Protein AF-A0A7S4CHE3-F1 (afdb_monomer_lite)

Structure (mmCIF, N/CA/C/O backbone):
data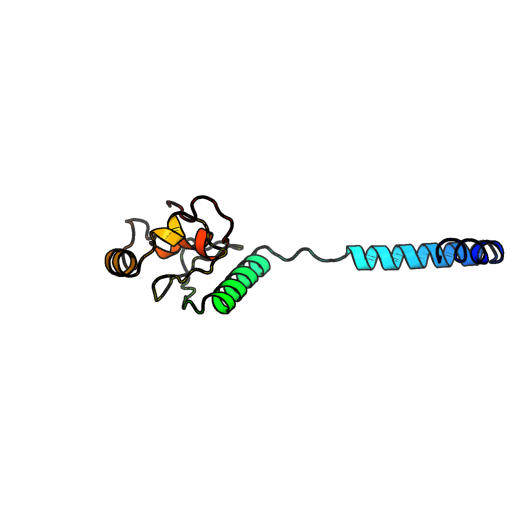_AF-A0A7S4CHE3-F1
#
_entry.id   AF-A0A7S4CHE3-F1
#
loop_
_atom_site.group_PDB
_atom_site.id
_atom_site.type_symbol
_atom_site.label_atom_id
_atom_site.label_alt_id
_atom_site.label_comp_id
_atom_site.label_asym_id
_atom_site.label_entity_id
_atom_site.label_seq_id
_atom_site.pdbx_PDB_ins_code
_atom_site.Cartn_x
_atom_site.Cartn_y
_atom_site.Cartn_z
_atom_site.occupancy
_atom_site.B_iso_or_equiv
_atom_site.auth_seq_id
_atom_site.auth_comp_id
_atom_site.auth_asym_id
_atom_site.auth_atom_id
_atom_site.pdbx_PDB_model_num
ATOM 1 N N . ASN A 1 1 ? 11.985 -9.119 -46.114 1.00 49.50 1 ASN A N 1
ATOM 2 C CA . ASN A 1 1 ? 12.737 -9.043 -47.382 1.00 49.50 1 ASN A CA 1
ATOM 3 C C . ASN A 1 1 ? 13.775 -7.912 -47.360 1.00 49.50 1 ASN A C 1
ATOM 5 O O . ASN A 1 1 ? 13.962 -7.250 -48.361 1.00 49.50 1 ASN A O 1
ATOM 9 N N . THR A 1 2 ? 14.442 -7.668 -46.224 1.00 52.94 2 THR A N 1
ATOM 10 C CA . THR A 1 2 ? 15.271 -6.458 -46.008 1.00 52.94 2 THR A CA 1
ATOM 11 C C . THR A 1 2 ? 16.638 -6.748 -45.377 1.00 52.94 2 THR A C 1
ATOM 13 O O . THR A 1 2 ? 17.459 -5.849 -45.261 1.00 52.94 2 THR A O 1
ATOM 16 N N . MET A 1 3 ? 16.927 -7.999 -44.996 1.00 41.25 3 MET A N 1
ATOM 17 C CA . MET A 1 3 ? 18.236 -8.383 -44.439 1.00 41.25 3 MET A CA 1
ATOM 18 C C . MET A 1 3 ? 19.296 -8.672 -45.516 1.00 41.25 3 MET A C 1
ATOM 20 O O . MET A 1 3 ? 20.483 -8.542 -45.241 1.00 41.25 3 MET A O 1
ATOM 24 N N . SER A 1 4 ? 18.898 -9.034 -46.742 1.00 48.47 4 SER A N 1
ATOM 25 C CA . SER A 1 4 ? 19.832 -9.342 -47.840 1.00 48.47 4 SER A CA 1
ATOM 26 C C . SER A 1 4 ? 20.372 -8.100 -48.557 1.00 48.47 4 SER A C 1
ATOM 28 O O . SER A 1 4 ? 21.458 -8.149 -49.130 1.00 48.47 4 SER A O 1
ATOM 30 N N . GLU A 1 5 ? 19.647 -6.979 -48.517 1.00 46.66 5 GLU A N 1
ATOM 31 C CA . GLU A 1 5 ? 20.079 -5.720 -49.147 1.00 46.66 5 GLU A CA 1
ATOM 32 C C . GLU A 1 5 ? 21.126 -4.977 -48.303 1.00 46.66 5 GLU A C 1
ATOM 34 O O . GLU A 1 5 ? 22.018 -4.338 -48.854 1.00 46.66 5 GLU A O 1
ATOM 39 N N . LEU A 1 6 ? 21.112 -5.152 -46.977 1.00 48.91 6 LEU A N 1
ATOM 40 C CA . LEU A 1 6 ? 22.117 -4.575 -46.074 1.00 48.91 6 LEU A CA 1
ATOM 41 C C . LEU A 1 6 ? 23.508 -5.208 -46.243 1.00 48.91 6 LEU A C 1
ATOM 43 O O . LEU A 1 6 ? 24.519 -4.534 -46.059 1.00 48.91 6 LEU A O 1
ATOM 47 N N . THR A 1 7 ? 23.588 -6.484 -46.630 1.00 51.47 7 THR A N 1
ATOM 48 C CA . THR A 1 7 ? 24.875 -7.173 -46.827 1.00 51.47 7 THR A CA 1
ATOM 49 C C . THR A 1 7 ? 25.555 -6.840 -48.156 1.00 51.47 7 THR A C 1
ATOM 51 O O . THR A 1 7 ? 26.772 -6.970 -48.259 1.00 51.47 7 THR A O 1
ATOM 54 N N . GLY A 1 8 ? 24.799 -6.390 -49.165 1.00 47.22 8 GLY A N 1
ATOM 55 C CA . GLY A 1 8 ? 25.334 -6.086 -50.498 1.00 47.22 8 GLY A CA 1
ATOM 56 C C . GLY A 1 8 ? 26.111 -4.768 -50.577 1.00 47.22 8 GLY A C 1
ATOM 57 O O . GLY A 1 8 ? 27.060 -4.660 -51.353 1.00 47.22 8 GLY A O 1
ATOM 58 N N . ASP A 1 9 ? 25.751 -3.784 -49.749 1.00 50.94 9 ASP A N 1
ATOM 59 C CA . ASP A 1 9 ? 26.285 -2.416 -49.842 1.00 50.94 9 ASP A CA 1
ATOM 60 C C . ASP A 1 9 ? 27.501 -2.160 -48.923 1.00 50.94 9 ASP A C 1
ATOM 62 O O . ASP A 1 9 ? 28.269 -1.215 -49.107 1.00 50.94 9 ASP A O 1
ATOM 66 N N . MET A 1 10 ? 27.754 -3.056 -47.961 1.00 51.41 10 MET A N 1
ATOM 67 C CA . MET A 1 10 ? 28.945 -3.004 -47.098 1.00 51.41 10 MET A CA 1
ATOM 68 C C . MET A 1 10 ? 30.234 -3.452 -47.811 1.00 51.41 10 MET A C 1
ATOM 70 O O . MET A 1 10 ? 31.327 -3.136 -47.349 1.00 51.41 10 MET A O 1
ATOM 74 N N . ALA A 1 11 ? 30.131 -4.151 -48.948 1.00 53.94 11 ALA A N 1
ATOM 75 C CA . ALA A 1 11 ? 31.276 -4.721 -49.666 1.00 53.94 11 ALA A CA 1
ATOM 76 C C . ALA A 1 11 ? 32.020 -3.728 -50.590 1.00 53.94 11 ALA A C 1
ATOM 78 O O . ALA A 1 11 ? 33.064 -4.077 -51.138 1.00 53.94 11 ALA A O 1
ATOM 79 N N . LYS A 1 12 ? 31.511 -2.499 -50.780 1.00 56.22 12 LYS A N 1
ATOM 80 C CA . LYS A 1 12 ? 32.117 -1.478 -51.667 1.00 56.22 12 LYS A CA 1
ATOM 81 C C . LYS A 1 12 ? 32.738 -0.283 -50.942 1.00 56.22 12 LYS A C 1
ATOM 83 O O . LYS A 1 12 ? 33.346 0.567 -51.592 1.00 56.22 12 LYS A O 1
ATOM 88 N N . LYS A 1 13 ? 32.598 -0.184 -49.619 1.00 55.81 13 LYS A N 1
ATOM 89 C CA . LYS A 1 13 ? 33.171 0.927 -48.849 1.00 55.81 13 LYS A CA 1
ATOM 90 C C . LYS A 1 13 ? 34.625 0.603 -48.472 1.00 55.81 13 LYS A C 1
ATOM 92 O O . LYS A 1 13 ? 34.885 -0.494 -47.979 1.00 55.81 13 LYS A O 1
ATOM 97 N N . PRO A 1 14 ? 35.586 1.523 -48.673 1.00 63.34 14 PRO A N 1
ATOM 98 C CA . PRO A 1 14 ? 36.961 1.304 -48.241 1.00 63.34 14 PRO A CA 1
ATOM 99 C C . PRO A 1 14 ? 37.011 1.070 -46.723 1.00 63.34 14 PRO A C 1
ATOM 101 O O . PRO A 1 14 ? 36.347 1.771 -45.960 1.00 63.34 14 PRO A O 1
ATOM 104 N N . VAL A 1 15 ? 37.813 0.086 -46.296 1.00 61.44 15 VAL A N 1
ATOM 105 C CA . VAL A 1 15 ? 37.929 -0.419 -44.908 1.00 61.44 15 VAL A CA 1
ATOM 106 C C . VAL A 1 15 ? 37.967 0.679 -43.821 1.00 61.44 15 VAL A C 1
ATOM 108 O O . VAL A 1 15 ? 37.305 0.506 -42.797 1.00 61.44 15 VAL A O 1
ATOM 111 N N . PRO A 1 16 ? 38.642 1.832 -44.015 1.00 60.81 16 PRO A N 1
ATOM 112 C CA . PRO A 1 16 ? 38.642 2.917 -43.029 1.00 60.81 16 PRO A CA 1
ATOM 113 C C . PRO A 1 16 ? 37.259 3.534 -42.761 1.00 60.81 16 PRO A C 1
ATOM 115 O O . PRO A 1 16 ? 36.967 3.929 -41.636 1.00 60.81 16 PRO A O 1
ATOM 118 N N . ILE A 1 17 ? 36.386 3.598 -43.771 1.00 68.88 17 ILE A N 1
ATOM 119 C CA . ILE A 1 17 ? 35.029 4.152 -43.637 1.00 68.88 17 ILE A CA 1
ATOM 120 C C . ILE A 1 17 ? 34.152 3.207 -42.813 1.00 68.88 17 ILE A C 1
ATOM 122 O O . ILE A 1 17 ? 33.389 3.659 -41.961 1.00 68.88 17 ILE A O 1
ATOM 126 N N . LEU A 1 18 ? 34.308 1.897 -43.020 1.00 67.94 18 LEU A N 1
ATOM 127 C CA . LEU A 1 18 ? 33.573 0.882 -42.271 1.00 67.94 18 LEU A CA 1
ATOM 128 C C . LEU A 1 18 ? 33.947 0.902 -40.781 1.00 67.94 18 LEU A C 1
ATOM 130 O O . LEU A 1 18 ? 33.066 0.803 -39.932 1.00 67.94 18 LEU A O 1
ATOM 134 N N . MET A 1 19 ? 35.230 1.098 -40.455 1.00 69.94 19 MET A N 1
ATOM 135 C CA . MET A 1 19 ? 35.659 1.188 -39.055 1.00 69.94 19 MET A CA 1
ATOM 136 C C . MET A 1 19 ? 35.120 2.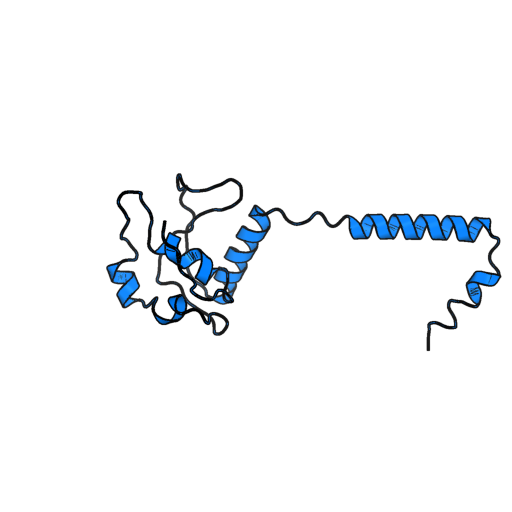429 -38.343 1.00 69.94 19 MET A C 1
ATOM 138 O O . MET A 1 19 ? 34.682 2.321 -37.202 1.00 69.94 19 MET A O 1
ATOM 142 N N . ASN A 1 20 ? 35.051 3.577 -39.019 1.00 78.31 20 ASN A N 1
ATOM 143 C CA . ASN A 1 20 ? 34.450 4.783 -38.441 1.00 78.31 20 ASN A CA 1
ATOM 144 C C . ASN A 1 20 ? 32.945 4.615 -38.176 1.00 78.31 20 ASN A C 1
ATOM 146 O O . ASN A 1 20 ? 32.429 5.092 -37.166 1.00 78.31 20 ASN A O 1
ATOM 150 N N . GLU A 1 21 ? 32.237 3.918 -39.065 1.00 80.50 21 GLU A N 1
ATOM 151 C CA . GLU A 1 21 ? 30.806 3.644 -38.913 1.00 80.50 21 GLU A CA 1
ATOM 152 C C . GLU A 1 21 ? 30.543 2.633 -37.780 1.00 80.50 21 GLU A C 1
ATOM 154 O O . GLU A 1 21 ? 29.618 2.824 -36.992 1.00 80.50 21 GLU A O 1
ATOM 159 N N . ILE A 1 22 ? 31.413 1.629 -37.608 1.00 78.38 22 ILE A N 1
ATOM 160 C CA . ILE A 1 22 ? 31.377 0.702 -36.465 1.00 78.38 22 ILE A CA 1
ATOM 161 C C . ILE A 1 22 ? 31.608 1.438 -35.139 1.00 78.38 22 ILE A C 1
ATOM 163 O O . ILE A 1 22 ? 30.882 1.189 -34.177 1.00 78.38 22 ILE A O 1
ATOM 167 N N . GLU A 1 23 ? 32.581 2.347 -35.066 1.00 82.75 23 GLU A N 1
ATOM 168 C CA . GLU A 1 23 ? 32.835 3.124 -33.845 1.00 82.75 23 GLU A CA 1
ATOM 169 C C . GLU A 1 23 ? 31.680 4.089 -33.527 1.00 82.75 23 GLU A C 1
ATOM 171 O O . GLU A 1 23 ? 31.292 4.211 -32.363 1.00 82.75 23 GLU A O 1
ATOM 176 N N . ARG A 1 24 ? 31.035 4.686 -34.544 1.00 82.56 24 ARG A N 1
ATOM 177 C CA . ARG A 1 24 ? 29.812 5.487 -34.351 1.00 82.56 24 ARG A CA 1
ATOM 178 C C . ARG A 1 24 ? 28.663 4.642 -33.800 1.00 82.56 24 ARG A C 1
ATOM 180 O O . ARG A 1 24 ? 28.040 5.028 -32.816 1.00 82.56 24 ARG A O 1
ATOM 187 N N . LEU A 1 25 ? 28.420 3.468 -34.382 1.00 82.06 25 LEU A N 1
ATOM 188 C CA . LEU A 1 25 ? 27.361 2.556 -33.938 1.00 82.06 25 LEU A CA 1
ATOM 189 C C . LEU A 1 25 ? 27.616 2.016 -32.523 1.00 82.06 25 LEU A C 1
ATOM 191 O O . LEU A 1 25 ? 26.679 1.859 -31.741 1.00 82.06 25 LEU A O 1
ATOM 195 N N . LYS A 1 26 ? 28.879 1.769 -32.151 1.00 82.19 26 LYS A N 1
ATOM 196 C CA . LYS A 1 26 ? 29.246 1.422 -30.769 1.00 82.19 26 LYS A CA 1
ATOM 197 C C . LYS A 1 26 ? 28.987 2.579 -29.803 1.00 82.19 26 LYS A C 1
ATOM 199 O O . LYS A 1 26 ? 28.490 2.328 -28.707 1.00 82.19 26 LYS A O 1
ATOM 204 N N . ALA A 1 27 ? 29.291 3.818 -30.197 1.00 79.94 27 ALA A N 1
ATOM 205 C CA . ALA A 1 27 ? 29.029 5.006 -29.385 1.00 79.94 27 ALA A CA 1
ATOM 206 C C . ALA A 1 27 ? 27.520 5.256 -29.196 1.00 79.94 27 ALA A C 1
ATOM 208 O O . ALA A 1 27 ? 27.076 5.513 -28.079 1.00 79.94 27 ALA A O 1
ATOM 209 N N . GLU A 1 28 ? 26.720 5.094 -30.253 1.00 79.94 28 GLU A N 1
ATOM 210 C CA . GLU A 1 28 ? 25.255 5.169 -30.192 1.00 79.94 28 GLU A CA 1
ATOM 211 C C . GLU A 1 28 ? 24.675 4.061 -29.292 1.00 79.94 28 GLU A C 1
ATOM 213 O O . GLU A 1 28 ? 23.845 4.334 -28.426 1.00 79.94 28 GLU A O 1
ATOM 218 N N . LEU A 1 29 ? 25.168 2.821 -29.405 1.00 72.81 29 LEU A N 1
ATOM 219 C CA . LEU A 1 29 ? 24.751 1.716 -28.533 1.00 72.81 29 LEU A CA 1
ATOM 220 C C . LEU A 1 29 ? 25.134 1.951 -27.061 1.00 72.81 29 LEU A C 1
ATOM 222 O O . LEU A 1 29 ? 24.387 1.563 -26.163 1.00 72.81 29 LEU A O 1
ATOM 226 N N . ALA A 1 30 ? 26.286 2.573 -26.800 1.00 72.81 30 ALA A N 1
ATOM 227 C CA . ALA A 1 30 ? 26.703 2.948 -25.451 1.00 72.81 30 ALA A CA 1
ATOM 228 C C . ALA A 1 30 ? 25.806 4.049 -24.861 1.00 72.81 30 ALA A C 1
ATOM 230 O O . ALA A 1 30 ? 25.460 3.973 -23.684 1.00 72.81 30 ALA A O 1
ATOM 231 N N . ALA A 1 31 ? 25.369 5.014 -25.677 1.00 70.31 31 ALA A N 1
ATOM 232 C CA . ALA A 1 31 ? 24.422 6.049 -25.266 1.00 70.31 31 ALA A CA 1
ATOM 233 C C . ALA A 1 31 ? 23.026 5.476 -24.957 1.00 70.31 31 ALA A C 1
ATOM 235 O O . ALA A 1 31 ? 22.408 5.875 -23.976 1.00 70.31 31 ALA A O 1
ATOM 236 N N . VAL A 1 32 ? 22.562 4.486 -25.730 1.00 65.06 32 VAL A N 1
ATOM 237 C CA . VAL A 1 32 ? 21.277 3.797 -25.486 1.00 65.06 32 VAL A CA 1
ATOM 238 C C . VAL A 1 32 ? 21.331 2.896 -24.245 1.00 65.06 32 VAL A C 1
ATOM 240 O O . VAL A 1 32 ? 20.354 2.791 -23.513 1.00 65.06 32 VAL A O 1
ATOM 243 N N . LYS A 1 33 ? 22.476 2.267 -23.947 1.00 58.19 33 LYS A N 1
ATOM 244 C CA . LYS A 1 33 ? 22.667 1.481 -22.709 1.00 58.19 33 LYS A CA 1
ATOM 245 C C . LYS A 1 33 ? 22.856 2.344 -21.455 1.00 58.19 33 LYS A C 1
ATOM 247 O O . LYS A 1 33 ? 22.879 1.800 -20.354 1.00 58.19 33 LYS A O 1
ATOM 252 N N . GLY A 1 34 ? 22.985 3.660 -21.621 1.00 54.03 34 GLY A N 1
ATOM 253 C CA . GLY A 1 34 ? 23.088 4.652 -20.555 1.00 54.03 34 GLY A CA 1
ATOM 254 C C . GLY A 1 34 ? 21.748 5.048 -19.930 1.00 54.03 34 GLY A C 1
ATOM 255 O O . GLY A 1 34 ? 21.652 6.137 -19.372 1.00 54.03 34 GLY A O 1
ATOM 256 N N . GLU A 1 35 ? 20.710 4.211 -20.016 1.00 55.62 35 GLU A N 1
ATOM 257 C CA . GLU A 1 35 ? 19.491 4.411 -19.230 1.00 55.62 35 GLU A CA 1
ATOM 258 C C .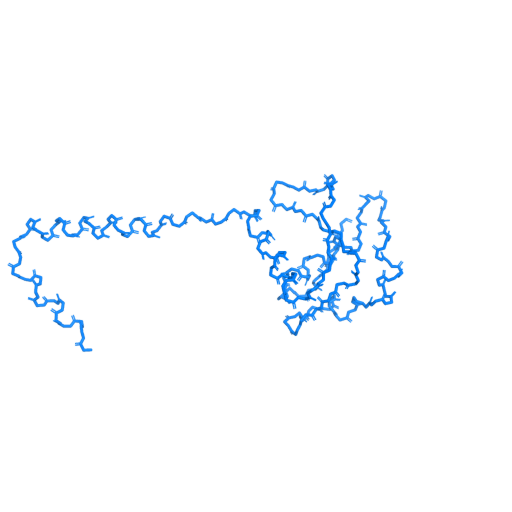 GLU A 1 35 ? 19.823 4.218 -17.746 1.00 55.62 35 GLU A C 1
ATOM 260 O O . GLU A 1 35 ? 19.923 3.103 -17.225 1.00 55.62 35 GLU A O 1
ATOM 265 N N . GLN A 1 36 ? 20.043 5.344 -17.067 1.00 57.59 36 GLN A N 1
ATOM 266 C CA . GLN A 1 36 ? 20.132 5.429 -15.618 1.00 57.59 36 GLN A CA 1
ATOM 267 C C . GLN A 1 36 ? 18.905 4.715 -15.033 1.00 57.59 36 GLN A C 1
ATOM 269 O O . GLN A 1 36 ? 17.773 5.159 -15.230 1.00 57.59 36 GLN A O 1
ATOM 274 N N . LYS A 1 37 ? 19.111 3.586 -14.341 1.00 62.12 37 LYS A N 1
ATOM 275 C CA . LYS A 1 37 ? 18.013 2.899 -13.651 1.00 62.12 37 LYS A CA 1
ATOM 276 C C . LYS A 1 37 ? 17.337 3.898 -12.705 1.00 62.12 37 LYS A C 1
ATOM 278 O O . LYS A 1 37 ? 18.063 4.561 -11.958 1.00 62.12 37 LYS A O 1
ATOM 283 N N . PRO A 1 38 ? 15.996 3.994 -12.715 1.00 73.19 38 PRO A N 1
ATOM 284 C CA . PRO A 1 38 ? 15.294 4.879 -11.802 1.00 73.19 38 PRO A CA 1
ATOM 285 C C . PRO A 1 38 ? 15.654 4.512 -10.364 1.00 73.19 38 PRO A C 1
ATOM 287 O O . PRO A 1 38 ? 15.811 3.336 -10.018 1.00 73.19 38 PRO A O 1
ATOM 290 N N . THR A 1 39 ? 15.823 5.535 -9.539 1.00 82.38 39 THR A N 1
ATOM 291 C CA . THR A 1 39 ? 16.073 5.379 -8.110 1.00 82.38 39 THR A CA 1
ATOM 292 C C . THR A 1 39 ? 14.873 4.713 -7.436 1.00 82.38 39 THR A C 1
ATOM 294 O O . THR A 1 39 ? 13.741 4.765 -7.925 1.00 82.38 39 THR A O 1
ATOM 297 N N . ALA A 1 40 ? 15.099 4.074 -6.287 1.00 80.69 40 ALA A N 1
ATOM 298 C CA . ALA A 1 40 ? 14.022 3.426 -5.543 1.00 80.69 40 ALA A CA 1
ATOM 299 C C . ALA A 1 40 ? 12.919 4.426 -5.140 1.00 80.69 40 ALA A C 1
ATOM 301 O O . ALA A 1 40 ? 11.735 4.104 -5.246 1.00 80.69 40 ALA A O 1
ATOM 302 N N . ALA A 1 41 ? 13.294 5.660 -4.790 1.00 80.56 41 ALA A N 1
ATOM 303 C CA . ALA A 1 41 ? 12.356 6.742 -4.501 1.00 80.56 41 ALA A CA 1
ATOM 304 C C . ALA A 1 41 ? 11.446 7.084 -5.699 1.00 80.56 41 ALA A C 1
ATOM 306 O O . ALA A 1 41 ? 10.229 7.169 -5.538 1.00 80.56 41 ALA A O 1
ATOM 307 N N . GLU A 1 42 ? 12.003 7.202 -6.911 1.00 85.88 42 GLU A N 1
ATOM 308 C CA . GLU A 1 42 ? 11.224 7.479 -8.130 1.00 85.88 42 GLU A CA 1
ATOM 309 C C . GLU A 1 42 ? 10.244 6.347 -8.459 1.00 85.88 42 GLU A C 1
ATOM 311 O O . GLU A 1 42 ? 9.118 6.595 -8.897 1.00 85.88 42 GLU A O 1
ATOM 316 N N . ILE A 1 43 ? 10.643 5.097 -8.206 1.00 87.19 43 ILE A N 1
ATOM 317 C CA . ILE A 1 43 ? 9.765 3.935 -8.376 1.00 87.19 43 ILE A CA 1
ATOM 318 C C . ILE A 1 43 ? 8.600 4.006 -7.385 1.00 87.19 43 ILE A C 1
ATOM 320 O O . ILE A 1 43 ? 7.446 3.842 -7.784 1.00 87.19 43 ILE A O 1
ATOM 324 N N . VAL A 1 44 ? 8.878 4.271 -6.104 1.00 86.62 44 VAL A N 1
ATOM 325 C CA . VAL A 1 44 ? 7.842 4.386 -5.065 1.00 86.62 44 VAL A CA 1
ATOM 326 C C . VAL A 1 44 ? 6.863 5.513 -5.394 1.00 86.62 44 VAL A C 1
ATOM 328 O O . VAL A 1 44 ? 5.649 5.313 -5.322 1.00 86.62 44 VAL A O 1
ATOM 331 N N . ASP A 1 45 ? 7.360 6.667 -5.834 1.00 88.25 45 ASP A N 1
ATOM 332 C CA . ASP A 1 45 ? 6.523 7.789 -6.264 1.00 88.25 45 ASP A CA 1
ATOM 333 C C . ASP A 1 45 ? 5.647 7.435 -7.471 1.00 88.25 45 ASP A C 1
ATOM 335 O O . ASP A 1 45 ? 4.450 7.748 -7.489 1.00 88.25 45 ASP A O 1
ATOM 339 N N . GLY A 1 46 ? 6.207 6.714 -8.445 1.00 90.88 46 GLY A N 1
ATOM 340 C CA . GLY A 1 46 ? 5.470 6.193 -9.594 1.00 90.88 46 GLY A CA 1
ATOM 341 C C . GLY A 1 46 ? 4.344 5.232 -9.200 1.00 90.88 46 GLY A C 1
ATOM 342 O O . GLY A 1 46 ? 3.242 5.311 -9.757 1.00 90.88 46 GLY A O 1
ATOM 343 N N . LEU A 1 47 ? 4.575 4.368 -8.206 1.00 91.56 47 LEU A N 1
ATOM 344 C CA . LEU A 1 47 ? 3.553 3.461 -7.674 1.00 91.56 47 LEU A CA 1
ATOM 345 C C . LEU A 1 47 ? 2.403 4.234 -7.023 1.00 91.56 47 LEU A C 1
ATOM 347 O O . LEU A 1 47 ? 1.240 3.960 -7.319 1.00 91.56 47 LEU A O 1
ATOM 351 N N . PHE A 1 48 ? 2.707 5.234 -6.191 1.00 92.00 48 PHE A N 1
ATOM 352 C CA . PHE A 1 48 ? 1.684 6.070 -5.559 1.00 92.00 48 PHE A CA 1
ATOM 353 C C . PHE A 1 48 ? 0.861 6.860 -6.574 1.00 92.00 48 PHE A C 1
ATOM 355 O O . PHE A 1 48 ? -0.364 6.933 -6.452 1.00 92.00 48 PHE A O 1
ATOM 362 N N . LYS A 1 49 ? 1.515 7.421 -7.596 1.00 92.62 49 LYS A N 1
ATOM 363 C CA . LYS A 1 49 ? 0.835 8.122 -8.688 1.00 92.62 49 LYS A CA 1
ATOM 364 C C . LYS A 1 49 ? -0.123 7.187 -9.426 1.00 92.62 49 LYS A C 1
ATOM 366 O O . LYS A 1 49 ? -1.310 7.487 -9.525 1.00 92.62 49 LYS A O 1
ATOM 371 N N . THR A 1 50 ? 0.370 6.024 -9.848 1.00 92.88 50 THR A N 1
ATOM 372 C CA . THR A 1 50 ? -0.432 5.012 -10.552 1.00 92.88 50 THR A CA 1
ATOM 373 C C . THR A 1 50 ? -1.611 4.546 -9.699 1.00 92.88 50 THR A C 1
ATOM 375 O O . THR A 1 50 ? -2.737 4.430 -10.182 1.00 92.88 50 THR A O 1
ATOM 378 N N . TYR A 1 51 ? -1.387 4.303 -8.407 1.00 93.50 51 TYR A N 1
ATOM 379 C CA . TYR A 1 51 ? -2.441 3.895 -7.484 1.00 93.50 51 TYR A CA 1
ATOM 380 C C . TYR A 1 51 ? -3.526 4.971 -7.335 1.00 93.50 51 TYR A C 1
ATOM 382 O O . TYR A 1 51 ? -4.717 4.665 -7.419 1.00 93.50 51 TYR A O 1
ATOM 390 N N . LYS A 1 52 ? -3.135 6.242 -7.180 1.00 93.19 52 LYS A N 1
ATOM 391 C CA . LYS A 1 52 ? -4.080 7.363 -7.095 1.00 93.19 52 LYS A CA 1
ATOM 392 C C . LYS A 1 52 ? -4.890 7.527 -8.380 1.00 93.19 52 LYS A C 1
ATOM 394 O O . LYS A 1 52 ? -6.101 7.695 -8.309 1.00 93.19 52 LYS A O 1
ATOM 399 N N . GLU A 1 53 ? -4.242 7.446 -9.538 1.00 92.88 53 GLU A N 1
ATOM 400 C CA . GLU A 1 53 ? -4.899 7.563 -10.847 1.00 92.88 53 GLU A CA 1
ATOM 401 C C . GLU A 1 53 ? -5.879 6.414 -11.110 1.00 92.88 53 GLU A C 1
ATOM 403 O O . GLU A 1 53 ? -6.947 6.625 -11.676 1.00 92.88 53 GLU A O 1
ATOM 408 N N . THR A 1 54 ? -5.543 5.199 -10.672 1.00 92.56 54 THR A N 1
ATOM 409 C CA . THR A 1 54 ? -6.373 4.011 -10.924 1.00 92.56 54 THR A CA 1
ATOM 410 C C . THR A 1 54 ? -7.517 3.832 -9.933 1.00 92.56 54 THR A C 1
ATOM 412 O O . THR A 1 54 ? -8.540 3.259 -10.299 1.00 92.56 54 THR A O 1
ATOM 415 N N . THR A 1 55 ? -7.361 4.283 -8.686 1.00 91.69 55 THR A N 1
ATOM 416 C CA . THR A 1 55 ? -8.342 4.023 -7.615 1.00 91.69 55 THR A CA 1
ATOM 417 C C . THR A 1 55 ? -9.059 5.273 -7.119 1.00 91.69 55 THR A C 1
ATOM 419 O O . THR A 1 55 ? -10.114 5.165 -6.496 1.00 91.69 55 THR A O 1
ATOM 422 N N . GLY A 1 56 ? -8.489 6.459 -7.343 1.00 91.12 56 GLY A N 1
ATOM 423 C CA . GLY A 1 56 ? -8.974 7.707 -6.757 1.00 91.12 56 GLY A CA 1
ATOM 424 C C . GLY A 1 56 ? -8.865 7.766 -5.228 1.00 91.12 56 GLY A C 1
ATOM 425 O O . GLY A 1 56 ? -9.488 8.632 -4.622 1.00 91.12 56 GLY A O 1
ATOM 426 N N . THR A 1 57 ? -8.122 6.851 -4.592 1.00 91.69 57 THR A N 1
ATOM 427 C CA . THR A 1 57 ? -7.969 6.816 -3.130 1.00 91.69 57 THR A CA 1
ATOM 428 C C . THR A 1 57 ? -7.153 8.011 -2.635 1.00 91.69 57 THR A C 1
ATOM 430 O O . THR A 1 57 ? -6.069 8.295 -3.152 1.00 91.69 57 THR A O 1
ATOM 433 N N . SER A 1 58 ? -7.640 8.674 -1.587 1.00 90.88 58 SER A N 1
ATOM 434 C CA . SER A 1 58 ? -6.947 9.790 -0.933 1.00 90.88 58 SER A CA 1
ATOM 435 C C . SER A 1 58 ? -5.978 9.318 0.164 1.00 90.88 58 SER A C 1
ATOM 437 O O . SER A 1 58 ? -6.358 8.573 1.070 1.00 90.88 58 SER A O 1
ATOM 439 N N . PHE A 1 59 ? -4.723 9.774 0.104 1.00 92.06 59 PHE A N 1
ATOM 440 C CA . PHE A 1 59 ? -3.686 9.494 1.105 1.00 92.06 59 PHE A CA 1
ATOM 441 C C . PHE A 1 59 ? -2.750 10.691 1.310 1.00 92.06 59 PHE A C 1
ATOM 443 O O . PHE A 1 59 ? -2.584 11.525 0.414 1.00 92.06 59 PHE A O 1
ATOM 450 N N . THR A 1 60 ? -2.122 10.755 2.484 1.00 90.88 60 THR A N 1
ATOM 451 C CA . THR A 1 60 ? -1.139 11.774 2.869 1.00 90.88 60 THR A CA 1
ATOM 452 C C . THR A 1 60 ? 0.197 11.142 3.251 1.00 90.88 60 THR A C 1
ATOM 454 O O . THR A 1 60 ? 0.264 9.984 3.665 1.00 90.88 60 THR A O 1
ATOM 457 N N . PHE A 1 61 ? 1.272 11.914 3.102 1.00 86.94 61 PHE A N 1
ATOM 458 C CA . PHE A 1 61 ? 2.608 11.560 3.576 1.00 86.94 61 PHE A CA 1
ATOM 459 C C . PHE A 1 61 ? 2.917 12.443 4.780 1.00 86.94 61 PHE A C 1
ATOM 461 O O . PHE A 1 61 ? 3.297 13.604 4.632 1.00 86.94 61 PHE A O 1
ATOM 468 N N . GLU A 1 62 ? 2.672 11.921 5.974 1.00 79.00 62 GLU A N 1
ATOM 469 C CA . GLU A 1 62 ? 3.152 12.542 7.205 1.00 79.00 62 GLU A CA 1
ATOM 470 C C . GLU A 1 62 ? 4.558 12.011 7.474 1.00 79.00 62 GLU A C 1
ATOM 472 O O . GLU A 1 62 ? 4.815 10.838 7.230 1.00 79.00 62 GLU A O 1
ATOM 477 N N . LYS A 1 63 ? 5.469 12.865 7.954 1.00 73.44 63 LYS A N 1
ATOM 478 C CA . LYS A 1 63 ? 6.845 12.461 8.267 1.00 73.44 63 LYS A CA 1
ATOM 479 C C . LYS A 1 63 ? 6.819 11.424 9.396 1.00 73.44 63 LYS A C 1
ATOM 481 O O . LYS A 1 63 ? 6.676 11.800 10.562 1.00 73.44 63 LYS A O 1
ATOM 486 N N . ASP A 1 64 ? 6.941 10.143 9.060 1.00 73.31 64 ASP A N 1
ATOM 487 C CA . ASP A 1 64 ? 6.973 9.049 10.028 1.00 73.31 64 ASP A CA 1
ATOM 488 C C . ASP A 1 64 ? 8.441 8.790 10.417 1.00 73.31 64 ASP A C 1
ATOM 490 O O . ASP A 1 64 ? 9.312 8.729 9.547 1.00 73.31 64 ASP A O 1
ATOM 494 N N . PRO A 1 65 ? 8.772 8.612 11.709 1.00 75.31 65 PRO A N 1
ATOM 495 C CA . PRO A 1 65 ? 10.113 8.193 12.129 1.00 75.31 65 PRO A CA 1
ATOM 496 C C . PRO A 1 65 ? 10.607 6.893 11.471 1.00 75.31 65 PRO A C 1
ATOM 498 O O . PRO A 1 65 ? 11.796 6.594 11.535 1.00 75.31 65 PRO A O 1
ATOM 501 N N . LYS A 1 66 ? 9.692 6.103 10.892 1.00 74.31 66 LYS A N 1
ATOM 502 C CA . LYS A 1 66 ? 9.959 4.844 10.188 1.00 74.31 66 LYS A CA 1
ATOM 503 C C . LYS A 1 66 ? 10.233 5.027 8.689 1.00 74.31 66 LYS A C 1
ATOM 505 O O . LYS A 1 66 ? 10.508 4.031 8.020 1.00 74.31 66 LYS A O 1
ATOM 510 N N . ASP A 1 67 ? 10.131 6.247 8.164 1.00 80.50 67 ASP A N 1
ATOM 511 C CA . ASP A 1 67 ? 10.454 6.538 6.768 1.00 80.50 67 ASP A CA 1
ATOM 512 C C . ASP A 1 67 ? 11.962 6.369 6.529 1.00 80.50 67 ASP A C 1
ATOM 514 O O . ASP A 1 67 ? 12.800 6.834 7.305 1.00 80.50 67 ASP A O 1
ATOM 518 N N . GLY A 1 68 ? 12.304 5.670 5.448 1.00 76.12 68 GLY A N 1
ATOM 519 C CA . GLY A 1 68 ? 13.679 5.479 4.996 1.00 76.12 68 GLY A CA 1
ATOM 520 C C . GLY A 1 68 ? 14.067 6.475 3.904 1.00 76.12 68 GLY A C 1
ATOM 521 O O . GLY A 1 68 ? 13.269 7.303 3.472 1.00 76.12 68 GLY A O 1
ATOM 522 N N . THR A 1 69 ? 15.295 6.354 3.400 1.00 73.38 69 THR A N 1
ATOM 523 C CA . THR A 1 69 ? 15.764 7.112 2.224 1.00 73.38 69 THR A CA 1
ATOM 524 C C . THR A 1 69 ? 14.969 6.783 0.961 1.00 73.38 69 THR A C 1
ATOM 526 O O . THR A 1 69 ? 14.749 7.654 0.127 1.00 73.38 69 THR A O 1
ATOM 529 N N . ASP A 1 70 ? 14.513 5.535 0.852 1.00 77.88 70 ASP A N 1
ATOM 530 C CA . ASP A 1 70 ? 13.950 4.961 -0.374 1.00 77.88 70 ASP A CA 1
ATOM 531 C C . ASP A 1 70 ? 12.492 4.502 -0.225 1.00 77.88 70 ASP A C 1
ATOM 533 O O . ASP A 1 70 ? 11.895 3.985 -1.167 1.00 77.88 70 ASP A O 1
ATOM 537 N N . PHE A 1 71 ? 11.910 4.655 0.965 1.00 82.12 71 PHE A N 1
ATOM 538 C CA . PHE A 1 71 ? 10.566 4.183 1.277 1.00 82.12 71 PHE A CA 1
ATOM 539 C C . PHE A 1 71 ? 9.873 5.141 2.239 1.00 82.12 71 PHE A C 1
ATOM 541 O O . PHE A 1 71 ? 10.447 5.532 3.253 1.00 82.12 71 PHE A O 1
ATOM 548 N N . LYS A 1 72 ? 8.613 5.455 1.943 1.00 85.69 72 LYS A N 1
ATOM 549 C CA . LYS A 1 72 ? 7.763 6.315 2.765 1.00 85.69 72 LYS A CA 1
ATOM 550 C C . LYS A 1 72 ? 6.447 5.629 3.080 1.00 85.69 72 LYS A C 1
ATOM 552 O O . LYS A 1 72 ? 5.833 5.026 2.191 1.00 85.69 72 LYS A O 1
ATOM 557 N N . TYR A 1 73 ? 6.010 5.743 4.325 1.00 89.06 73 TYR A N 1
ATOM 558 C CA . TYR A 1 73 ? 4.672 5.332 4.708 1.00 89.06 73 TYR A CA 1
ATOM 559 C C . TYR A 1 73 ? 3.641 6.370 4.261 1.00 89.06 73 TYR A C 1
ATOM 561 O O . TYR A 1 73 ? 3.887 7.576 4.274 1.00 89.06 73 TYR A O 1
ATOM 569 N N . CYS A 1 74 ? 2.468 5.898 3.850 1.00 90.69 74 CYS A N 1
ATOM 570 C CA . CYS A 1 74 ? 1.313 6.752 3.614 1.00 90.69 74 CYS A CA 1
ATOM 571 C C . CYS A 1 74 ? 0.233 6.511 4.666 1.00 90.69 74 CYS A C 1
ATOM 573 O O . CYS A 1 74 ? -0.008 5.378 5.088 1.00 90.69 74 CYS A O 1
ATOM 575 N N . THR A 1 75 ? -0.490 7.569 5.007 1.00 91.88 75 THR A N 1
ATOM 576 C CA . THR A 1 75 ? -1.707 7.493 5.810 1.00 91.88 75 THR A CA 1
ATOM 577 C C . THR A 1 75 ? -2.905 7.628 4.879 1.00 91.88 75 THR A C 1
ATOM 579 O O . THR A 1 75 ? -3.059 8.648 4.206 1.00 91.88 75 THR A O 1
ATOM 582 N N . PHE A 1 76 ? -3.763 6.609 4.813 1.00 92.44 76 PHE A N 1
ATOM 583 C CA . PHE A 1 76 ? -4.993 6.696 4.024 1.00 92.44 76 PHE A CA 1
ATOM 584 C C . PHE A 1 76 ? -6.066 7.455 4.808 1.00 92.44 76 PHE A C 1
ATOM 586 O O . PHE A 1 76 ? -6.343 7.142 5.966 1.00 92.44 76 PHE A O 1
ATOM 593 N N . SER A 1 77 ? -6.685 8.451 4.171 1.00 89.94 77 SER A N 1
ATOM 594 C CA . SER A 1 77 ? -7.759 9.252 4.782 1.00 89.94 77 SER A CA 1
ATOM 595 C C . SER A 1 77 ? -9.126 8.564 4.700 1.00 89.94 77 SER A C 1
ATOM 597 O O . SER A 1 77 ? -10.051 8.913 5.425 1.00 89.94 77 SER A O 1
ATOM 599 N N . GLU A 1 78 ? -9.252 7.585 3.810 1.00 92.62 78 GLU A N 1
ATOM 600 C CA . GLU A 1 78 ? -10.446 6.779 3.579 1.00 92.62 78 GLU A CA 1
ATOM 601 C C . GLU A 1 78 ? -10.056 5.303 3.435 1.00 92.62 78 GLU A C 1
ATOM 603 O O . GLU A 1 78 ? -8.874 4.971 3.323 1.00 92.62 78 GLU A O 1
ATOM 608 N N . CYS A 1 79 ? -11.047 4.411 3.429 1.00 93.44 79 CYS A N 1
ATOM 609 C CA . CYS A 1 79 ? -10.804 3.005 3.121 1.00 93.44 79 CYS A CA 1
ATOM 610 C C . CYS A 1 79 ? -10.177 2.888 1.717 1.00 93.44 79 CYS A C 1
ATOM 612 O O . CYS A 1 79 ? -10.754 3.429 0.766 1.00 93.44 79 CYS A O 1
ATOM 614 N N . PRO A 1 80 ? -9.037 2.188 1.560 1.00 93.81 80 PRO A N 1
ATOM 615 C CA . PRO A 1 80 ? -8.417 1.974 0.261 1.00 93.81 80 PRO A CA 1
ATOM 616 C C . PRO A 1 80 ? -9.394 1.355 -0.741 1.00 93.81 80 PRO A C 1
ATOM 618 O O . PRO A 1 80 ? -10.161 0.452 -0.397 1.00 93.81 80 PRO A O 1
ATOM 621 N N . LYS A 1 81 ? -9.374 1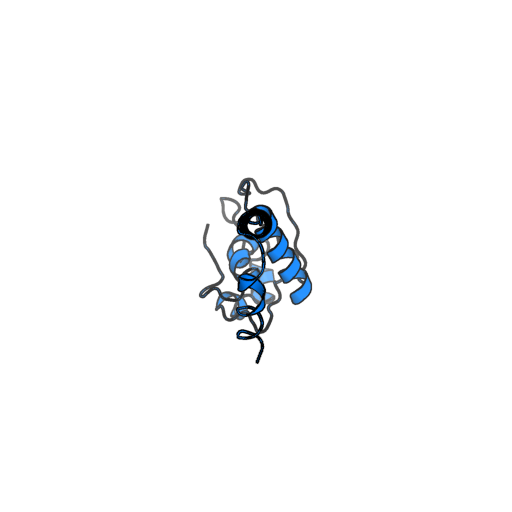.850 -1.980 1.00 94.44 81 LYS A N 1
ATOM 622 C CA . LYS A 1 81 ? -10.170 1.306 -3.085 1.00 94.44 81 LYS A CA 1
ATOM 623 C C . LYS A 1 81 ? -9.295 0.385 -3.922 1.00 94.44 81 LYS A C 1
ATOM 625 O O . LYS A 1 81 ? -8.120 0.660 -4.144 1.00 94.44 81 LYS A O 1
ATOM 630 N N . PHE A 1 82 ? -9.884 -0.688 -4.430 1.00 94.06 82 PHE A N 1
ATOM 631 C CA . PHE A 1 82 ? -9.163 -1.708 -5.183 1.00 94.06 82 PHE A CA 1
ATOM 632 C C . PHE A 1 82 ? -9.738 -1.845 -6.589 1.00 94.06 82 PHE A C 1
ATOM 634 O O . PHE A 1 82 ? -10.944 -1.751 -6.798 1.00 94.06 82 PHE A O 1
ATOM 641 N N . THR A 1 83 ? -8.857 -2.079 -7.557 1.00 93.31 83 THR A N 1
ATOM 642 C CA . THR A 1 83 ? -9.235 -2.443 -8.931 1.00 93.31 83 THR A CA 1
ATOM 643 C C . THR A 1 83 ? -9.295 -3.958 -9.097 1.00 93.31 83 THR A C 1
ATOM 645 O O . THR A 1 83 ? -8.736 -4.695 -8.284 1.00 93.31 83 THR A O 1
ATOM 648 N N . ASP A 1 84 ? -9.828 -4.432 -10.224 1.00 92.94 84 ASP A N 1
ATOM 649 C CA . ASP A 1 84 ? -9.883 -5.862 -10.562 1.00 92.94 84 ASP A CA 1
ATOM 650 C C . ASP A 1 84 ? -8.519 -6.564 -10.590 1.00 92.94 84 ASP A C 1
ATOM 652 O O . ASP A 1 84 ? -8.458 -7.795 -10.536 1.00 92.94 84 ASP A O 1
ATOM 656 N N . LYS A 1 85 ? -7.415 -5.811 -10.663 1.00 92.62 85 LYS A N 1
ATOM 657 C CA . LYS A 1 85 ? -6.053 -6.357 -10.616 1.00 92.62 85 LYS A CA 1
ATOM 658 C C . LYS A 1 85 ? -5.641 -6.809 -9.214 1.00 92.62 85 LYS A C 1
ATOM 660 O O . LYS A 1 85 ? -4.720 -7.609 -9.101 1.00 92.62 85 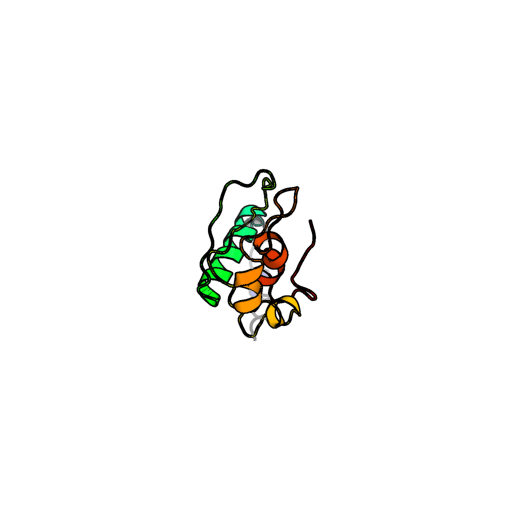LYS A O 1
ATOM 665 N N . HIS A 1 86 ? -6.299 -6.320 -8.166 1.00 94.25 86 HIS A N 1
ATOM 666 C CA . HIS A 1 86 ? -5.992 -6.675 -6.785 1.00 94.25 86 HIS A CA 1
ATOM 667 C C . HIS A 1 86 ? -6.655 -8.006 -6.445 1.00 94.25 86 HIS A C 1
ATOM 669 O O . HIS A 1 86 ? -7.872 -8.086 -6.284 1.00 94.25 86 HIS A O 1
ATOM 675 N N . LYS A 1 87 ? -5.855 -9.071 -6.359 1.00 92.50 87 LYS A N 1
ATOM 676 C CA . LYS A 1 87 ? -6.346 -10.429 -6.057 1.00 92.50 87 LYS A CA 1
ATOM 677 C C . LYS A 1 87 ? -5.993 -10.907 -4.648 1.00 92.50 87 LYS A C 1
ATOM 679 O O . LYS A 1 87 ? -6.232 -12.065 -4.314 1.00 92.50 87 LYS A O 1
ATOM 684 N N . SER A 1 88 ? -5.432 -10.025 -3.826 1.00 94.38 88 SER A N 1
ATOM 685 C CA . SER A 1 88 ? -4.994 -10.357 -2.476 1.00 94.38 88 SER A CA 1
ATOM 686 C C . SER A 1 88 ? -6.183 -10.549 -1.515 1.00 94.38 88 SER A C 1
ATOM 688 O O . SER A 1 88 ? -7.204 -9.866 -1.642 1.00 94.38 88 SER A O 1
ATOM 690 N N . PRO A 1 89 ? -6.072 -11.429 -0.500 1.00 94.06 89 PRO A N 1
ATOM 691 C CA . PRO A 1 89 ? -7.031 -11.504 0.596 1.00 94.06 89 PRO A CA 1
ATOM 692 C C . PRO A 1 89 ? -7.211 -10.159 1.303 1.00 94.06 89 PRO A C 1
ATOM 694 O O . PRO A 1 89 ? -8.332 -9.831 1.679 1.00 94.06 89 PRO A O 1
ATOM 697 N N . MET A 1 90 ? -6.148 -9.353 1.433 1.00 95.50 90 MET A N 1
ATOM 698 C CA . MET A 1 90 ? -6.252 -8.000 1.987 1.00 95.50 90 MET A CA 1
ATOM 699 C C . MET A 1 90 ? -7.311 -7.175 1.247 1.00 95.50 90 MET A C 1
ATOM 701 O O . MET A 1 90 ? -8.209 -6.649 1.898 1.00 95.50 90 MET A O 1
ATOM 705 N N . ALA A 1 91 ? -7.286 -7.146 -0.089 1.00 94.56 91 ALA A N 1
ATOM 706 C CA . ALA A 1 91 ? -8.258 -6.387 -0.878 1.00 94.56 91 ALA A CA 1
ATOM 707 C C . ALA A 1 91 ? -9.707 -6.875 -0.683 1.00 94.56 91 ALA A C 1
ATOM 709 O O . ALA A 1 91 ? -10.645 -6.088 -0.762 1.00 94.56 91 ALA A O 1
ATOM 710 N N . LYS A 1 92 ? -9.904 -8.167 -0.385 1.00 93.06 92 LYS A N 1
ATOM 711 C CA . LYS A 1 92 ? -11.229 -8.748 -0.113 1.00 93.06 92 LYS A CA 1
ATOM 712 C C . LYS A 1 92 ? -11.786 -8.356 1.260 1.00 93.06 92 LYS A C 1
ATOM 714 O O . LYS A 1 92 ? -12.996 -8.196 1.401 1.00 93.06 92 LYS A O 1
ATOM 719 N N . TYR A 1 93 ? -10.929 -8.265 2.276 1.00 93.75 93 TYR A N 1
ATOM 720 C CA . TYR A 1 93 ? -11.349 -8.069 3.670 1.00 93.75 93 TYR A CA 1
ATOM 721 C C . TYR A 1 93 ? -11.167 -6.633 4.180 1.00 93.75 93 TYR A C 1
ATOM 723 O O . TYR A 1 93 ? -11.735 -6.284 5.216 1.00 93.75 93 TYR A O 1
ATOM 731 N N . CYS A 1 94 ? -10.429 -5.788 3.457 1.00 93.38 94 CYS A N 1
ATOM 732 C CA . CYS A 1 94 ? -10.283 -4.363 3.743 1.00 93.38 94 CYS A CA 1
ATOM 733 C C . CYS A 1 94 ? -11.572 -3.615 3.362 1.00 93.38 94 CYS A C 1
ATOM 735 O O . CYS A 1 94 ? -11.684 -2.992 2.310 1.00 93.38 94 CYS A O 1
ATOM 737 N N . THR A 1 95 ? -12.590 -3.760 4.209 1.00 94.12 95 THR A N 1
ATOM 738 C CA . THR A 1 95 ? -13.912 -3.157 4.027 1.00 94.12 95 THR A CA 1
ATOM 739 C C . THR A 1 95 ? -14.019 -1.824 4.771 1.00 94.12 95 THR A C 1
ATOM 741 O O . THR A 1 95 ? -13.330 -1.630 5.778 1.00 94.12 95 THR A O 1
ATOM 744 N N . PRO A 1 96 ? -14.939 -0.926 4.367 1.00 94.31 96 PRO A N 1
ATOM 745 C CA . PRO A 1 96 ? -15.189 0.320 5.091 1.00 94.31 96 PRO A CA 1
ATOM 746 C C . PRO A 1 96 ? -15.557 0.108 6.565 1.00 94.31 96 PRO A C 1
ATOM 748 O O . PRO A 1 96 ? -15.172 0.908 7.412 1.00 94.31 96 PRO A O 1
ATOM 751 N N . GLU A 1 97 ? -16.256 -0.984 6.890 1.00 94.25 97 GLU A N 1
ATOM 752 C CA . GLU A 1 97 ? -16.608 -1.326 8.271 1.00 94.25 97 GLU A CA 1
ATOM 753 C C . GLU A 1 97 ? -15.365 -1.656 9.109 1.00 94.25 97 GLU A C 1
ATOM 755 O O . GLU A 1 97 ? -15.207 -1.156 10.226 1.00 94.25 97 GLU A O 1
ATOM 760 N N . LEU A 1 98 ? -14.454 -2.470 8.566 1.00 93.62 98 LEU A N 1
ATOM 761 C CA . LEU A 1 98 ? -13.187 -2.781 9.225 1.00 93.62 98 LEU A CA 1
ATOM 762 C C . LEU A 1 98 ? -12.321 -1.523 9.359 1.00 93.62 98 LEU A C 1
ATOM 764 O O . LEU A 1 98 ? -11.715 -1.292 10.406 1.00 93.62 98 LEU A O 1
ATOM 768 N N . TRP A 1 99 ? -12.304 -0.689 8.318 1.00 95.06 99 TRP A N 1
ATOM 769 C CA . TRP A 1 99 ? -11.546 0.555 8.304 1.00 95.06 99 TRP A CA 1
ATOM 770 C C . TRP A 1 99 ? -12.057 1.559 9.338 1.00 95.06 99 TRP A C 1
ATOM 772 O O . TRP A 1 99 ? -11.259 2.180 10.031 1.00 95.06 99 TRP A O 1
ATOM 782 N N . ALA A 1 100 ? -13.373 1.676 9.517 1.00 94.19 100 ALA A N 1
ATOM 783 C CA . ALA A 1 100 ? -13.953 2.525 10.555 1.00 94.19 100 ALA A CA 1
ATOM 784 C C . ALA A 1 100 ? -13.539 2.081 11.971 1.00 94.19 100 ALA A C 1
ATOM 786 O O . ALA A 1 100 ? -13.345 2.919 12.848 1.00 94.19 100 ALA A O 1
ATOM 787 N N . LYS A 1 101 ? -13.366 0.771 12.190 1.00 93.62 101 LYS A N 1
ATOM 788 C CA . LYS A 1 101 ? -12.961 0.204 13.487 1.00 93.62 101 LYS A CA 1
ATOM 789 C C . LYS A 1 101 ? -11.462 0.349 13.762 1.00 93.62 101 LYS A C 1
ATOM 791 O O . LYS A 1 101 ? -11.079 0.618 14.896 1.00 93.62 101 LYS A O 1
ATOM 796 N N . LEU A 1 102 ? -10.618 0.136 12.751 1.00 93.88 102 LEU A N 1
ATOM 797 C CA . LEU A 1 102 ? -9.170 -0.041 12.934 1.00 93.88 102 LEU A CA 1
ATOM 798 C C . LEU A 1 102 ? -8.302 1.004 12.218 1.00 93.88 102 LEU A C 1
ATOM 800 O O . LEU A 1 102 ? -7.133 1.154 12.565 1.00 93.88 102 LEU A O 1
ATOM 804 N N . GLY A 1 103 ? -8.838 1.752 11.255 1.00 88.69 103 GLY A N 1
ATOM 805 C CA . GLY A 1 103 ? -8.075 2.667 10.396 1.00 88.69 103 GLY A CA 1
ATOM 806 C C . GLY A 1 103 ? -7.335 3.768 11.160 1.00 88.69 103 GLY A C 1
ATOM 807 O O . GLY A 1 103 ? -6.215 4.118 10.797 1.00 88.69 103 GLY A O 1
ATOM 808 N N . ALA A 1 104 ? -7.918 4.257 12.260 1.00 89.19 104 ALA A N 1
ATOM 809 C CA . ALA A 1 104 ? -7.302 5.258 13.135 1.00 89.19 104 ALA A CA 1
ATOM 810 C C . ALA A 1 104 ? -6.466 4.657 14.285 1.00 89.19 104 ALA A C 1
ATOM 812 O O . ALA A 1 104 ? -5.798 5.394 15.012 1.00 89.19 104 ALA A O 1
ATOM 813 N N . THR A 1 105 ? -6.501 3.334 14.481 1.00 92.75 105 THR A N 1
ATOM 814 C CA . THR A 1 105 ? -5.779 2.682 15.583 1.00 92.75 105 THR A CA 1
ATOM 815 C C . THR A 1 105 ? -4.292 2.539 15.278 1.00 92.75 105 THR A C 1
ATOM 817 O O . THR A 1 105 ? -3.874 2.384 14.127 1.00 92.75 105 THR A O 1
ATOM 820 N N . LYS A 1 106 ? -3.477 2.604 16.334 1.00 93.56 106 LYS A N 1
ATOM 821 C CA . LYS A 1 106 ? -2.021 2.475 16.265 1.00 93.56 106 LYS A CA 1
ATOM 822 C C . LYS A 1 106 ? -1.547 1.458 17.295 1.00 93.56 106 LYS A C 1
ATOM 824 O O . LYS A 1 106 ? -2.086 1.400 18.399 1.00 93.56 106 LYS A O 1
ATOM 829 N N . THR A 1 107 ? -0.528 0.676 16.952 1.00 93.62 107 THR A N 1
ATOM 830 C CA . THR A 1 107 ? 0.171 -0.171 17.929 1.00 93.62 107 THR A CA 1
ATOM 831 C C . THR A 1 107 ? 0.958 0.689 18.922 1.00 93.62 107 THR A C 1
ATOM 833 O O . THR A 1 107 ? 1.163 1.884 18.702 1.00 93.62 107 THR A O 1
ATOM 836 N N . SER A 1 108 ? 1.477 0.082 19.994 1.00 92.81 108 SER A N 1
ATOM 837 C CA . SER A 1 108 ? 2.336 0.770 20.973 1.00 92.81 108 SER A CA 1
ATOM 838 C C . SER A 1 108 ? 3.597 1.397 20.360 1.00 92.81 108 SER A C 1
ATOM 840 O O . SER A 1 108 ? 4.145 2.339 20.922 1.00 92.81 108 SER A O 1
ATOM 842 N N . LYS A 1 109 ? 4.035 0.910 19.190 1.00 89.81 109 LYS A N 1
ATOM 843 C CA . LYS A 1 109 ? 5.162 1.450 18.408 1.00 89.81 109 LYS A CA 1
ATOM 844 C C . LYS A 1 109 ? 4.720 2.357 17.250 1.00 89.81 109 LYS A C 1
ATOM 846 O O . LYS A 1 109 ? 5.526 2.715 16.395 1.00 89.81 109 LYS A O 1
ATOM 851 N N . GLY A 1 110 ? 3.438 2.712 17.188 1.00 89.12 110 GLY A N 1
ATOM 852 C CA . GLY A 1 110 ? 2.897 3.617 16.178 1.00 89.12 110 GLY A CA 1
ATOM 853 C C . GLY A 1 110 ? 2.706 2.999 14.790 1.00 89.12 110 GLY A C 1
ATOM 854 O O . GLY A 1 110 ? 2.673 3.746 13.814 1.00 89.12 110 GLY A O 1
ATOM 855 N N . TYR A 1 111 ? 2.612 1.670 14.665 1.00 91.88 111 TYR A N 1
ATOM 856 C CA . TYR A 1 111 ? 2.257 1.008 13.402 1.00 91.88 111 TYR A CA 1
ATOM 857 C C . TYR A 1 111 ? 0.740 1.091 13.189 1.00 91.88 111 TYR A C 1
ATOM 859 O O . TYR A 1 111 ? -0.022 0.826 14.119 1.00 91.88 111 TYR A O 1
ATOM 867 N N . THR A 1 112 ? 0.300 1.497 12.000 1.00 93.62 112 THR A N 1
ATOM 868 C CA . THR A 1 112 ? -1.122 1.718 11.678 1.00 93.62 112 THR A CA 1
ATOM 869 C C . THR A 1 112 ? -1.642 0.650 10.719 1.00 93.62 112 THR A C 1
ATOM 871 O O . THR A 1 112 ? -0.863 -0.046 10.063 1.00 93.62 112 THR A O 1
ATOM 874 N N . LEU A 1 113 ? -2.967 0.570 10.560 1.00 94.62 113 LEU A N 1
ATOM 875 C CA . LEU A 1 113 ? -3.561 -0.238 9.494 1.00 94.62 113 LEU A CA 1
ATOM 876 C C . LEU A 1 113 ? -3.132 0.246 8.096 1.00 94.62 113 LEU A C 1
ATOM 878 O O . LEU A 1 113 ? -2.926 -0.582 7.214 1.00 94.62 113 LEU A O 1
ATOM 882 N N . SER A 1 114 ? -2.923 1.557 7.908 1.00 94.56 114 SER A N 1
ATOM 883 C CA . SER A 1 114 ? -2.402 2.111 6.647 1.00 94.56 114 SER A CA 1
ATOM 884 C C . SER A 1 114 ? -1.028 1.538 6.300 1.00 94.56 114 SER A C 1
ATOM 886 O O . SER A 1 114 ? -0.821 1.091 5.172 1.00 94.56 114 SER A O 1
ATOM 888 N N . ASN A 1 115 ? -0.131 1.443 7.286 1.00 93.69 115 ASN A N 1
ATOM 889 C CA . ASN A 1 115 ? 1.201 0.866 7.100 1.00 93.69 115 ASN A CA 1
ATOM 890 C C . ASN A 1 115 ? 1.115 -0.610 6.693 1.00 93.69 115 ASN A C 1
ATOM 892 O O . ASN A 1 115 ? 1.849 -1.050 5.810 1.00 93.69 115 ASN A O 1
ATOM 896 N N . ALA A 1 116 ? 0.196 -1.355 7.314 1.00 94.94 116 ALA A N 1
ATOM 897 C CA . ALA A 1 116 ? 0.012 -2.778 7.068 1.00 94.94 116 ALA A CA 1
ATOM 898 C C . ALA A 1 116 ? -0.441 -3.070 5.629 1.00 94.94 116 ALA A C 1
ATOM 900 O O . ALA A 1 116 ? 0.067 -3.994 4.997 1.00 94.94 116 ALA A O 1
ATOM 901 N N . VAL A 1 117 ? -1.387 -2.289 5.098 1.00 95.44 117 VAL A N 1
ATOM 902 C CA . VAL A 1 117 ? -2.016 -2.560 3.791 1.00 95.44 117 VAL A CA 1
ATOM 903 C C . VAL A 1 117 ? -1.335 -1.868 2.610 1.00 95.44 117 VAL A C 1
ATOM 905 O O . VAL A 1 117 ? -1.610 -2.225 1.464 1.00 95.44 117 VAL A O 1
ATOM 908 N N . GLN A 1 118 ? -0.444 -0.898 2.852 1.00 94.44 118 GLN A N 1
ATOM 909 C CA . GLN A 1 118 ? 0.181 -0.080 1.804 1.00 94.44 118 GLN A CA 1
ATOM 910 C C . GLN A 1 118 ? 0.791 -0.927 0.684 1.00 94.44 118 GLN A C 1
ATOM 912 O O . GLN A 1 118 ? 0.553 -0.659 -0.492 1.00 94.44 118 GLN A O 1
ATOM 917 N N . THR A 1 119 ? 1.534 -1.981 1.032 1.00 93.12 119 THR A N 1
ATOM 918 C CA . THR A 1 119 ? 2.180 -2.837 0.030 1.00 93.12 119 THR A CA 1
ATOM 919 C C . THR A 1 119 ? 1.162 -3.491 -0.908 1.00 93.12 119 THR A C 1
ATOM 921 O O . THR A 1 119 ? 1.338 -3.461 -2.123 1.00 93.12 119 THR A O 1
ATOM 924 N N . GLY A 1 120 ? 0.042 -3.996 -0.378 1.00 94.06 120 GLY A N 1
ATOM 925 C CA . GLY A 1 120 ? -1.002 -4.612 -1.191 1.00 94.06 120 GLY A CA 1
ATOM 926 C C . GLY A 1 120 ? -1.855 -3.611 -1.964 1.00 94.06 120 GLY A C 1
ATOM 927 O O . GLY A 1 120 ? -2.477 -4.014 -2.940 1.00 94.06 120 GLY A O 1
ATOM 928 N N . CYS A 1 121 ? -1.876 -2.337 -1.561 1.00 94.12 121 CYS A N 1
ATOM 929 C CA . CYS A 1 121 ? -2.501 -1.260 -2.332 1.00 94.12 121 CYS A CA 1
ATOM 930 C C . CYS A 1 121 ? -1.629 -0.865 -3.534 1.00 94.12 121 CYS A C 1
ATOM 932 O O . CYS A 1 121 ? -2.124 -0.696 -4.642 1.00 94.12 121 CYS A O 1
ATOM 934 N N . LEU A 1 122 ? -0.314 -0.740 -3.334 1.00 93.12 122 LEU A N 1
ATOM 935 C CA . LEU A 1 122 ? 0.609 -0.313 -4.390 1.00 93.12 122 LEU A CA 1
ATOM 936 C C . LEU A 1 122 ? 0.958 -1.431 -5.378 1.00 93.12 122 LEU A C 1
ATOM 938 O O . LEU A 1 122 ? 1.252 -1.153 -6.540 1.00 93.12 122 LEU A O 1
ATOM 942 N N . LEU A 1 123 ? 0.943 -2.688 -4.927 1.00 92.94 123 LEU A N 1
ATOM 943 C CA . LEU A 1 123 ? 1.352 -3.850 -5.712 1.00 92.94 123 LEU A CA 1
ATOM 944 C C . LEU A 1 123 ? 0.190 -4.857 -5.815 1.00 92.94 123 LEU A C 1
ATOM 946 O O . LEU A 1 123 ? 0.102 -5.794 -5.016 1.00 92.94 123 LEU A O 1
ATOM 950 N N . PRO A 1 124 ? -0.682 -4.726 -6.837 1.00 91.12 124 PRO A N 1
ATOM 951 C CA . PRO A 1 124 ? -1.898 -5.538 -6.969 1.00 91.12 124 PRO A CA 1
ATOM 952 C C . PRO A 1 124 ? -1.651 -7.051 -7.084 1.00 91.12 124 PRO A C 1
ATOM 954 O O . PRO A 1 124 ? -2.547 -7.851 -6.818 1.00 91.12 124 PRO A O 1
ATOM 957 N N . HIS A 1 125 ? -0.440 -7.437 -7.499 1.00 88.62 125 HIS A N 1
ATOM 958 C CA . HIS A 1 125 ? -0.026 -8.818 -7.753 1.00 88.62 125 HIS A CA 1
ATOM 959 C C . HIS A 1 125 ? 0.474 -9.561 -6.503 1.00 88.62 125 HIS A C 1
ATOM 961 O O . HIS A 1 125 ? 0.830 -10.735 -6.598 1.00 88.62 125 HIS A O 1
ATOM 967 N N . LEU A 1 126 ? 0.543 -8.905 -5.340 1.00 89.88 126 LEU A N 1
ATOM 968 C CA . LEU A 1 126 ? 1.008 -9.554 -4.117 1.00 89.88 126 LEU A CA 1
ATOM 969 C C . LEU A 1 126 ? -0.004 -10.569 -3.582 1.00 89.88 126 LEU A C 1
ATOM 971 O O . LEU A 1 126 ? -1.207 -10.319 -3.556 1.00 89.88 126 LEU A O 1
ATOM 975 N N . GLY A 1 127 ? 0.516 -11.692 -3.078 1.00 90.44 127 GLY A N 1
ATOM 976 C CA . GLY A 1 127 ? -0.295 -12.803 -2.583 1.00 90.44 127 GLY A CA 1
ATOM 977 C C . GLY A 1 127 ? -1.192 -12.424 -1.405 1.00 90.44 127 GLY A C 1
ATOM 978 O O . GLY A 1 127 ? -2.401 -12.571 -1.501 1.00 90.44 127 GLY A O 1
ATOM 979 N N . VAL A 1 128 ? -0.623 -11.925 -0.299 1.00 94.31 128 VAL A N 1
ATOM 980 C CA . VAL A 1 128 ? -1.391 -11.586 0.923 1.00 94.31 128 VAL A CA 1
ATOM 981 C C . VAL A 1 128 ? -1.828 -10.120 0.942 1.00 94.31 128 VAL A C 1
ATOM 983 O O . VAL A 1 128 ? -2.974 -9.823 1.272 1.00 94.31 128 VAL A O 1
ATOM 986 N N . GLY A 1 129 ? -0.928 -9.208 0.562 1.00 92.56 129 GLY A N 1
ATOM 987 C CA . GLY A 1 129 ? -1.193 -7.768 0.479 1.00 92.56 129 GLY A CA 1
ATOM 988 C C . GLY A 1 129 ? -1.214 -7.018 1.817 1.00 92.56 129 GLY A C 1
ATOM 989 O O . GLY A 1 129 ? -1.598 -5.854 1.834 1.00 92.56 129 GLY A O 1
ATOM 990 N N . CYS A 1 130 ? -0.819 -7.654 2.923 1.00 94.00 130 CYS A N 1
ATOM 991 C CA . CYS A 1 130 ? -0.775 -7.043 4.252 1.00 94.00 130 CYS A CA 1
ATOM 992 C C . CYS A 1 130 ? 0.475 -7.503 5.024 1.00 94.00 130 CYS A C 1
ATOM 994 O O . CYS A 1 130 ? 0.858 -8.670 4.908 1.00 94.00 130 CYS A O 1
ATOM 996 N N . THR A 1 131 ? 1.092 -6.613 5.805 1.00 93.50 131 THR A N 1
ATOM 997 C CA . THR A 1 131 ? 2.290 -6.885 6.622 1.00 93.50 131 THR A CA 1
ATOM 998 C C . THR A 1 131 ? 2.088 -6.518 8.092 1.00 93.50 131 THR A C 1
ATOM 1000 O O . THR A 1 131 ? 1.344 -5.594 8.411 1.0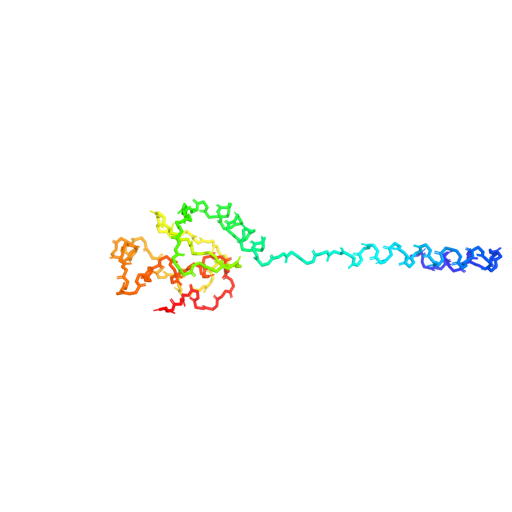0 93.50 131 THR A O 1
ATOM 1003 N N . ALA A 1 132 ? 2.785 -7.217 8.990 1.00 92.94 132 ALA A N 1
ATOM 1004 C CA . ALA A 1 132 ? 2.897 -6.851 10.404 1.00 92.94 132 ALA A CA 1
ATOM 1005 C C . ALA A 1 132 ? 4.214 -6.094 10.656 1.00 92.94 132 ALA A C 1
ATOM 1007 O O . ALA A 1 132 ? 5.205 -6.361 9.973 1.00 92.94 132 ALA A O 1
ATOM 1008 N N . GLY A 1 133 ? 4.225 -5.178 11.630 1.00 86.81 133 GLY A N 1
ATOM 1009 C CA . GLY A 1 133 ? 5.381 -4.342 11.982 1.00 86.81 133 GLY A CA 1
ATOM 1010 C C . GLY A 1 133 ? 5.508 -4.057 13.470 1.00 86.81 133 GLY A C 1
ATOM 1011 O O . GLY A 1 133 ? 4.602 -4.454 14.239 1.00 86.81 133 GLY A O 1
#

Sequence (133 aa):
NTMSELTGDMAKKPVPILMNEIERLKAELAAVKGEQKPTAAEIVDGLFKTYKETTGTSFTFEKDPKDGTDFKYCTFSECPKFTDKHKSPMAKYCTPELWAKLGATKTSKGYTLSNAVQTGCLLPHLGVGCTAG

Organism: NCBI:txid73025

InterPro domains:
  IPR022413 ATP:guanido phosphotransferase, N-terminal [PF02807] (85-133)
  IPR022413 ATP:guanido phosphotransferase, N-terminal [PS51509] (70-133)
  IPR036802 ATP:guanido phosphotransferase, N-terminal domain superfamily [G3DSA:1.10.135.10] (48-133)
  IPR036802 ATP:guanido phosphotransferase, N-terminal domain superfamily [SSF48034] (76-133)

Secondary structure (DSSP, 8-state):
--HHHHHHHGGGS-HHHHHHHHHHHHHHHHHHTT--PPPHHHHHHHHHHHHHHHH---EE----TT--SS----EESSPPP--TT--SHHHHH--HHHHHHHTT-B-TT--BHHHHHHHHHH-TT-SS-----

Foldseek 3Di:
DPPVVVVVVVVPDPPVVVVVVVVVVVVVVVVVVPPDDDALQVVQVVLVVVLCVVFVWDWDFDDDPPADPRDTFIQTPAQRGDDPLQPAPCNVPSDRVVCVVFSPDADPSGHGQSNFQVQSSSPSPDHHRGDDD

pLDDT: mean 82.63, std 14.53, range [41.25, 95.5]

Radius of gyration: 25.24 Å; chains: 1; bounding box: 55×25×73 Å